Protein AF-E2B172-F1 (afdb_monomer)

pLDDT: mean 96.03, std 1.62, range [88.94, 98.31]

InterPro domains:
  IPR020946 Flavin monooxygenase-like [PF00743] (16-75)
  IPR036188 FAD/NAD(P)-binding domain superfamily [G3DSA:3.50.50.60] (1-75)
  IPR036188 FAD/NAD(P)-binding domain superfamily [SSF51905] (1-75)
  IPR050346 Flavin-containing monooxygenases-like [PTHR23023] (1-75)

Structure (mmCIF, N/CA/C/O backbone):
data_AF-E2B172-F1
#
_entry.id   AF-E2B172-F1
#
loop_
_atom_site.group_PDB
_atom_site.id
_atom_site.type_symbol
_atom_site.label_atom_id
_atom_site.label_alt_id
_atom_site.label_comp_id
_atom_site.label_asym_id
_atom_site.label_entity_id
_atom_site.label_seq_id
_atom_site.pdbx_PDB_ins_code
_atom_site.Cartn_x
_atom_site.Cartn_y
_atom_site.Cartn_z
_atom_site.occupancy
_atom_site.B_iso_or_equiv
_atom_site.auth_seq_id
_atom_site.auth_comp_id
_atom_site.auth_asym_id
_atom_site.auth_atom_id
_atom_site.pdbx_PDB_model_num
ATOM 1 N N . TRP A 1 1 ? 17.251 5.833 -23.221 1.00 93.75 1 TRP A N 1
ATOM 2 C CA . TRP A 1 1 ? 17.085 5.108 -21.947 1.00 93.75 1 TRP A CA 1
ATOM 3 C C . TRP A 1 1 ? 17.243 3.614 -22.163 1.00 93.75 1 TRP A C 1
ATOM 5 O O . TRP A 1 1 ? 16.836 3.137 -23.210 1.00 93.75 1 TRP A O 1
ATOM 15 N N . SER A 1 2 ? 17.824 2.889 -21.205 1.00 97.12 2 SER A N 1
ATOM 16 C CA . SER A 1 2 ? 17.911 1.420 -21.226 1.00 97.12 2 SER A CA 1
ATOM 17 C C . SER A 1 2 ? 17.039 0.866 -20.102 1.00 97.12 2 SER A C 1
ATOM 19 O O . SER A 1 2 ? 17.235 1.245 -18.946 1.00 97.12 2 SER A O 1
ATOM 21 N N . VAL A 1 3 ? 16.045 0.043 -20.434 1.00 97.62 3 VAL A N 1
ATOM 22 C CA . VAL A 1 3 ? 15.034 -0.466 -19.496 1.00 97.62 3 VAL A CA 1
ATOM 23 C C . VAL A 1 3 ? 15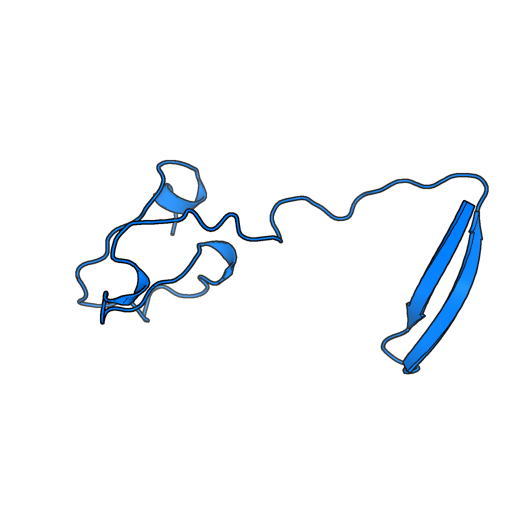.164 -1.976 -19.386 1.00 97.62 3 VAL A C 1
ATOM 25 O O . VAL A 1 3 ? 15.153 -2.676 -20.394 1.00 97.62 3 VAL A O 1
ATOM 28 N N . LYS A 1 4 ? 15.269 -2.479 -18.155 1.00 97.94 4 LYS A N 1
ATOM 29 C CA . LYS A 1 4 ? 15.346 -3.909 -17.849 1.00 97.94 4 LYS A CA 1
ATOM 30 C C . LYS A 1 4 ? 13.972 -4.415 -17.420 1.00 97.94 4 LYS A C 1
ATOM 32 O O . LYS A 1 4 ? 13.407 -3.899 -16.460 1.00 97.94 4 LYS A O 1
ATOM 37 N N . VAL A 1 5 ? 13.459 -5.431 -18.104 1.00 97.31 5 VAL A N 1
ATOM 38 C CA . VAL A 1 5 ? 12.122 -5.997 -17.883 1.00 97.31 5 VAL A CA 1
ATOM 39 C C . VAL A 1 5 ? 12.246 -7.485 -17.576 1.00 97.31 5 VAL A C 1
ATOM 41 O O . VAL A 1 5 ? 13.008 -8.195 -18.229 1.00 97.31 5 VAL A O 1
ATOM 44 N N . ARG A 1 6 ? 11.502 -7.966 -16.575 1.00 97.56 6 ARG A N 1
ATOM 45 C CA . ARG A 1 6 ? 11.337 -9.399 -16.308 1.00 97.56 6 ARG A CA 1
ATOM 46 C C . ARG A 1 6 ? 10.039 -9.883 -16.956 1.00 97.56 6 ARG A C 1
ATOM 48 O O . ARG A 1 6 ? 8.964 -9.430 -16.574 1.00 97.56 6 ARG A O 1
ATOM 55 N N . ASP A 1 7 ? 10.147 -10.810 -17.900 1.00 96.19 7 ASP A N 1
ATOM 56 C CA . ASP A 1 7 ? 9.022 -11.554 -18.467 1.00 96.19 7 ASP A CA 1
ATOM 57 C C . ASP A 1 7 ? 8.654 -12.686 -17.499 1.00 96.19 7 ASP A C 1
ATOM 59 O O . ASP A 1 7 ? 9.402 -13.649 -17.344 1.00 96.19 7 ASP A O 1
ATOM 63 N N . LEU A 1 8 ? 7.510 -12.555 -16.824 1.00 96.69 8 LEU A N 1
ATOM 64 C CA . LEU A 1 8 ? 7.048 -13.533 -15.834 1.00 96.69 8 LEU A CA 1
ATOM 65 C C . LEU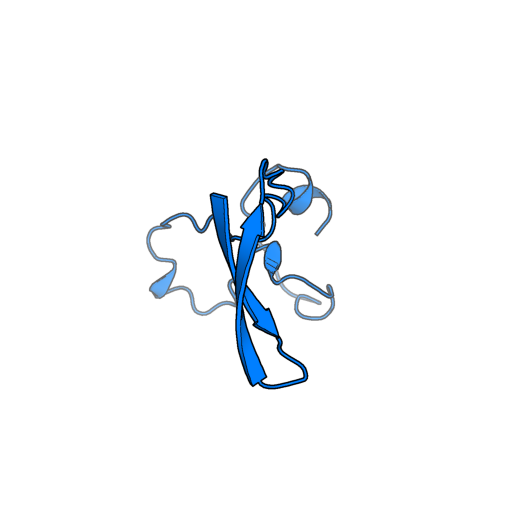 A 1 8 ? 6.530 -14.836 -16.462 1.00 96.69 8 LEU A C 1
ATOM 67 O O . LEU A 1 8 ? 6.463 -15.843 -15.766 1.00 96.69 8 LEU A O 1
ATOM 71 N N . GLN A 1 9 ? 6.157 -14.843 -17.747 1.00 96.81 9 GLN A N 1
ATOM 72 C CA . GLN A 1 9 ? 5.687 -16.058 -18.423 1.00 96.81 9 GLN A CA 1
ATOM 73 C C . GLN A 1 9 ? 6.855 -16.932 -18.871 1.00 96.81 9 GLN A C 1
ATOM 75 O O . GLN A 1 9 ? 6.773 -18.157 -18.820 1.00 96.81 9 GLN A O 1
ATOM 80 N N . ARG A 1 10 ? 7.938 -16.296 -19.323 1.00 95.56 10 ARG A N 1
ATOM 81 C CA . ARG A 1 10 ? 9.148 -16.981 -19.797 1.00 95.56 10 ARG A CA 1
ATOM 82 C C . ARG A 1 10 ? 10.241 -17.103 -18.734 1.00 95.56 10 ARG A C 1
ATOM 84 O O . ARG A 1 10 ? 11.280 -17.683 -19.026 1.00 95.56 10 ARG A O 1
ATOM 91 N N . ASP A 1 11 ? 10.017 -16.524 -17.553 1.00 95.50 11 ASP A N 1
ATOM 92 C CA . ASP A 1 11 ? 10.998 -16.346 -16.472 1.00 95.50 11 ASP A CA 1
ATOM 93 C C . ASP A 1 11 ? 12.358 -15.836 -16.980 1.00 95.50 11 ASP A C 1
ATOM 95 O O . ASP A 1 11 ? 13.434 -16.327 -16.644 1.00 95.50 11 ASP A O 1
ATOM 99 N N . ALA A 1 12 ? 12.297 -14.843 -17.865 1.00 96.50 12 ALA A N 1
ATOM 100 C CA . ALA A 1 12 ? 13.456 -14.289 -18.546 1.00 96.50 12 ALA A CA 1
ATOM 101 C C . ALA A 1 12 ? 13.588 -12.799 -18.243 1.00 96.50 12 ALA A C 1
ATOM 103 O O . ALA A 1 12 ? 12.619 -12.116 -17.913 1.00 96.50 12 ALA A O 1
ATOM 104 N N . VAL A 1 13 ? 14.802 -12.270 -18.374 1.00 97.75 13 VAL A N 1
ATOM 105 C CA . VAL A 1 13 ? 15.066 -10.845 -18.184 1.00 97.75 13 VAL A CA 1
ATOM 106 C C . VAL A 1 13 ? 15.685 -10.274 -19.448 1.00 97.75 13 VAL A C 1
ATOM 108 O O . VAL A 1 13 ? 16.726 -10.749 -19.897 1.00 97.75 13 VAL A O 1
ATOM 111 N N . VAL A 1 14 ? 15.047 -9.246 -19.997 1.00 96.88 14 VAL A N 1
ATOM 112 C CA . VAL A 1 14 ? 15.466 -8.559 -21.221 1.00 96.88 14 VAL A CA 1
ATOM 113 C C . VAL A 1 14 ? 15.796 -7.102 -20.924 1.00 96.88 14 VAL A C 1
ATOM 115 O O . VAL A 1 14 ? 15.310 -6.531 -19.946 1.00 96.88 14 VAL A O 1
ATOM 118 N N . THR A 1 15 ? 16.634 -6.506 -21.765 1.00 97.94 15 THR A N 1
ATOM 119 C CA . THR A 1 15 ? 16.994 -5.090 -21.684 1.00 97.94 15 THR A CA 1
ATOM 120 C C . THR A 1 15 ? 16.771 -4.456 -23.047 1.00 97.94 15 THR A C 1
ATOM 122 O O . THR A 1 15 ? 17.316 -4.942 -24.036 1.00 97.94 15 THR A O 1
ATOM 125 N N . GLU A 1 16 ? 16.006 -3.370 -23.095 1.00 97.25 16 GLU A N 1
ATOM 126 C CA . GLU A 1 16 ? 15.617 -2.697 -24.336 1.00 97.25 16 GLU A CA 1
ATOM 127 C C . GLU A 1 16 ? 15.912 -1.191 -24.281 1.00 97.25 16 GLU A C 1
ATOM 129 O O . GLU A 1 16 ? 15.871 -0.563 -23.218 1.00 97.25 16 GLU A O 1
ATOM 134 N N . GLY A 1 17 ? 16.257 -0.614 -25.436 1.00 98.12 17 GLY A N 1
ATOM 135 C CA . GLY A 1 17 ? 16.573 0.806 -25.590 1.00 98.12 17 GLY A CA 1
ATOM 136 C C . GLY A 1 17 ? 15.371 1.615 -26.080 1.00 98.12 17 GLY A C 1
ATOM 137 O O . GLY A 1 17 ? 14.706 1.206 -27.024 1.00 98.12 17 GLY A O 1
ATOM 138 N N . PHE A 1 18 ? 15.129 2.780 -25.476 1.00 97.81 18 PHE A N 1
ATOM 139 C CA . PHE A 1 18 ? 14.030 3.691 -25.825 1.00 97.81 18 PHE A CA 1
ATOM 140 C C . PHE A 1 18 ? 14.495 5.147 -25.878 1.00 97.81 18 PHE A C 1
ATOM 142 O O . PHE A 1 18 ? 15.297 5.570 -25.040 1.00 97.81 18 PHE A O 1
ATOM 149 N N . ASP A 1 19 ? 13.942 5.945 -26.789 1.00 98.31 19 ASP A N 1
ATOM 150 C CA . ASP A 1 19 ? 14.255 7.378 -26.894 1.00 98.31 19 ASP A CA 1
ATOM 151 C C . ASP A 1 19 ? 13.658 8.193 -25.734 1.00 98.31 19 ASP A C 1
ATOM 153 O O . ASP A 1 19 ? 14.275 9.136 -25.240 1.00 98.31 19 ASP A O 1
ATOM 157 N N . ALA A 1 20 ? 12.495 7.779 -25.225 1.00 97.88 20 ALA A N 1
ATOM 158 C CA . ALA A 1 20 ? 11.799 8.413 -24.108 1.00 97.88 20 ALA A CA 1
ATOM 159 C C . ALA A 1 20 ? 11.133 7.374 -23.190 1.00 97.88 20 ALA A C 1
ATOM 161 O O . ALA A 1 20 ? 10.875 6.244 -23.6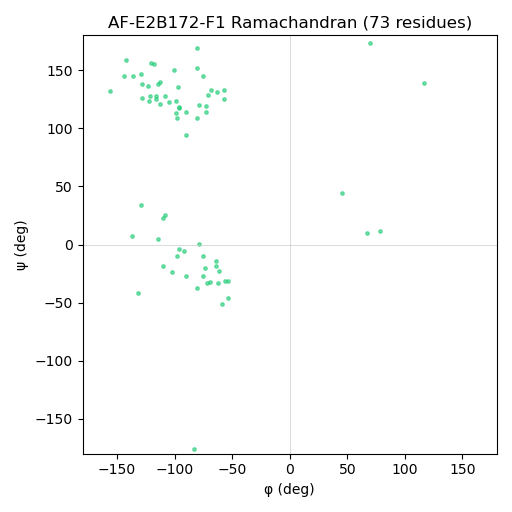02 1.00 97.88 20 ALA A O 1
ATOM 162 N N . ILE A 1 21 ? 10.847 7.767 -21.944 1.00 97.50 21 ILE A N 1
ATOM 163 C CA . ILE A 1 21 ? 10.117 6.962 -20.953 1.00 97.50 21 ILE A CA 1
ATOM 164 C C . ILE A 1 21 ? 8.972 7.795 -20.376 1.00 97.50 21 ILE A C 1
ATOM 166 O O . ILE A 1 21 ? 9.163 8.962 -20.038 1.00 97.50 21 ILE A O 1
ATOM 170 N N . MET A 1 22 ? 7.807 7.168 -20.201 1.00 97.69 22 MET A N 1
ATOM 171 C CA . MET A 1 22 ? 6.692 7.690 -19.411 1.00 97.69 22 MET A CA 1
ATOM 172 C C . MET A 1 22 ? 6.450 6.760 -18.216 1.00 97.69 22 MET A C 1
ATOM 174 O O . MET A 1 22 ? 6.284 5.555 -18.392 1.00 97.69 22 MET A O 1
ATOM 178 N N . VAL A 1 23 ? 6.451 7.309 -17.000 1.00 97.06 23 VAL A N 1
ATOM 179 C CA . VAL A 1 23 ? 6.281 6.537 -15.761 1.00 97.06 23 VAL A CA 1
ATOM 180 C C . VAL A 1 23 ? 4.830 6.642 -15.292 1.00 97.06 23 VAL A C 1
ATOM 182 O O . VAL A 1 23 ? 4.384 7.716 -14.898 1.00 97.06 23 VAL A O 1
ATOM 185 N N . CYS A 1 24 ? 4.105 5.520 -15.335 1.00 97.12 24 CYS A N 1
ATOM 186 C CA . CYS A 1 24 ? 2.674 5.425 -15.009 1.00 97.12 24 CYS A CA 1
ATOM 187 C C . CYS A 1 24 ? 2.369 4.293 -14.006 1.00 97.12 24 CYS A C 1
ATOM 189 O O . CYS A 1 24 ? 1.335 3.639 -14.100 1.00 97.12 24 CYS A O 1
ATOM 191 N N . ASN A 1 25 ? 3.272 4.010 -13.065 1.00 95.75 25 ASN A N 1
ATOM 192 C CA . ASN A 1 25 ? 3.176 2.869 -12.140 1.00 95.75 25 ASN A CA 1
ATOM 193 C C . ASN A 1 25 ? 2.214 3.077 -10.951 1.00 95.75 25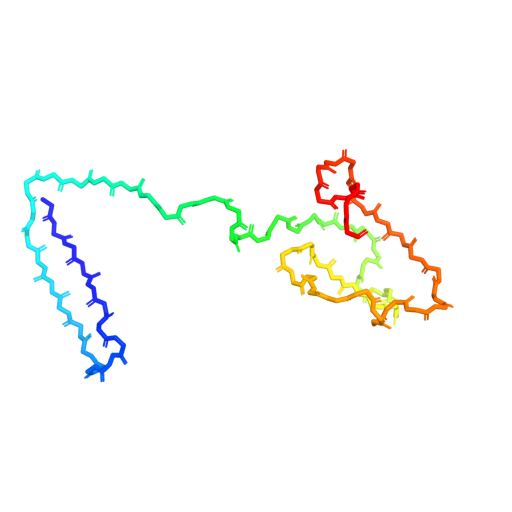 ASN A C 1
ATOM 195 O O . ASN A 1 25 ? 2.065 2.178 -10.125 1.00 95.75 25 ASN A O 1
ATOM 199 N N . GLY A 1 26 ? 1.556 4.237 -10.866 1.00 96.56 26 GLY A N 1
ATOM 200 C CA . GLY A 1 26 ? 0.680 4.597 -9.750 1.00 96.56 26 GLY A CA 1
ATOM 201 C C . GLY A 1 26 ? 1.439 4.858 -8.442 1.00 96.56 26 GLY A C 1
ATOM 202 O O . GLY A 1 26 ? 2.648 4.666 -8.353 1.00 96.56 26 GLY A O 1
ATOM 203 N N . HIS A 1 27 ? 0.719 5.324 -7.419 1.00 95.75 27 HIS A N 1
ATOM 204 C CA . HIS A 1 27 ? 1.300 5.736 -6.128 1.00 95.75 27 HIS A CA 1
ATOM 205 C C . HIS A 1 27 ? 0.514 5.256 -4.896 1.00 95.75 27 HIS A C 1
ATOM 207 O O . HIS A 1 27 ? 0.842 5.636 -3.779 1.00 95.75 27 HIS A O 1
ATOM 213 N N . TYR A 1 28 ? -0.510 4.412 -5.077 1.00 95.44 28 TYR A N 1
ATOM 214 C CA . TYR A 1 28 ? -1.341 3.860 -3.989 1.00 95.44 28 TYR A CA 1
ATOM 215 C C . TYR A 1 28 ? -1.122 2.357 -3.741 1.00 95.44 28 TYR A C 1
ATOM 217 O O . TYR A 1 28 ? -1.999 1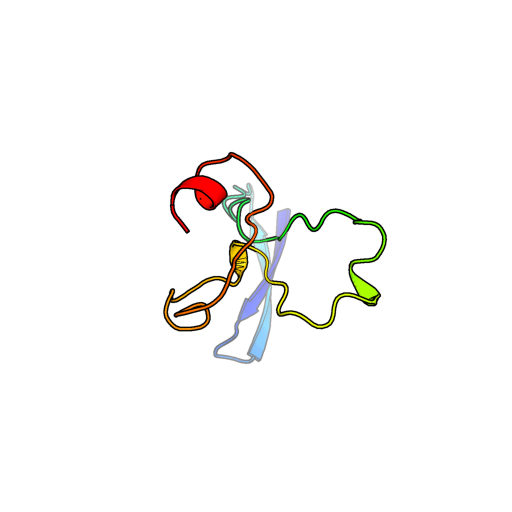.671 -3.216 1.00 95.44 28 TYR A O 1
ATOM 225 N N . PHE A 1 29 ? 0.037 1.825 -4.135 1.00 93.88 29 PHE A N 1
ATOM 226 C CA . PHE A 1 29 ? 0.370 0.409 -3.950 1.00 93.88 29 PHE A CA 1
ATOM 227 C C . PHE A 1 29 ? 1.326 0.154 -2.779 1.00 93.88 29 PHE A C 1
ATOM 229 O O . PHE A 1 29 ? 1.338 -0.951 -2.258 1.00 93.88 29 PHE A O 1
ATOM 236 N N . GLU A 1 30 ? 2.117 1.143 -2.359 1.00 95.94 30 GLU A N 1
ATOM 237 C CA . GLU A 1 30 ? 3.039 1.007 -1.231 1.00 95.94 30 GLU A CA 1
ATOM 238 C C . GLU A 1 30 ? 2.376 1.558 0.046 1.00 95.94 30 GLU A C 1
ATOM 240 O O . GLU A 1 30 ? 2.012 2.738 0.085 1.00 95.94 30 GLU A O 1
ATOM 245 N N . PRO A 1 31 ? 2.151 0.726 1.080 1.00 96.38 31 PRO A N 1
ATOM 246 C CA . PRO A 1 31 ? 1.571 1.173 2.342 1.00 96.38 31 PRO A CA 1
ATOM 247 C C . PRO A 1 31 ? 2.453 2.194 3.069 1.00 96.38 31 PRO A C 1
ATOM 249 O O . PRO A 1 31 ? 3.628 1.941 3.318 1.00 96.38 31 PRO A O 1
ATOM 252 N N . SER A 1 32 ? 1.866 3.307 3.512 1.00 95.19 32 SER A N 1
ATOM 253 C CA . SER A 1 32 ? 2.521 4.224 4.451 1.00 95.19 32 SER A CA 1
ATOM 254 C C . SER A 1 32 ? 2.179 3.797 5.877 1.00 95.19 32 SER A C 1
ATOM 256 O O . SER A 1 32 ? 1.133 4.183 6.401 1.00 95.19 32 SER A O 1
ATOM 258 N N . ILE A 1 33 ? 3.045 2.998 6.502 1.00 94.44 33 ILE A N 1
ATOM 259 C CA . ILE A 1 33 ? 2.845 2.504 7.871 1.00 94.44 33 ILE A CA 1
ATOM 260 C C . ILE A 1 33 ? 3.466 3.488 8.874 1.00 94.44 33 ILE A C 1
ATOM 262 O O . ILE A 1 33 ? 4.685 3.655 8.872 1.00 94.44 33 ILE A O 1
ATOM 266 N N . PRO A 1 34 ? 2.667 4.167 9.716 1.00 93.06 34 PRO A N 1
ATOM 267 C CA . PRO A 1 34 ? 3.209 5.018 10.766 1.00 93.06 34 PRO A CA 1
ATOM 268 C C . PRO A 1 34 ? 3.755 4.180 11.928 1.00 93.06 34 PRO A C 1
ATOM 270 O O . PRO A 1 34 ? 3.161 3.174 12.314 1.00 93.06 34 PRO A O 1
ATOM 273 N N . GLU A 1 35 ? 4.834 4.655 12.543 1.00 93.06 35 GLU A N 1
ATOM 274 C CA . GLU A 1 35 ? 5.304 4.136 13.828 1.00 93.06 35 GLU A CA 1
ATOM 275 C C . GLU A 1 35 ? 4.364 4.598 14.944 1.00 93.06 35 GLU A C 1
ATOM 277 O O . GLU A 1 35 ? 4.190 5.798 15.180 1.00 93.06 35 GLU A O 1
ATOM 282 N N . ILE A 1 36 ? 3.744 3.641 15.633 1.00 93.19 36 ILE A N 1
ATOM 283 C CA . ILE A 1 36 ? 2.833 3.897 16.750 1.00 93.19 36 ILE A CA 1
ATOM 284 C C . ILE A 1 36 ? 3.387 3.195 17.983 1.00 93.19 36 ILE A C 1
ATOM 286 O O . ILE A 1 36 ? 3.663 1.994 17.966 1.00 93.19 36 ILE A O 1
ATOM 290 N N . SER A 1 37 ? 3.532 3.938 19.077 1.00 95.75 37 SER A N 1
ATOM 291 C CA . SER A 1 37 ? 3.979 3.376 20.350 1.00 95.75 37 SER A CA 1
ATOM 292 C C . SER A 1 37 ? 3.054 2.247 20.806 1.00 95.75 37 SER A C 1
ATOM 294 O O . SER A 1 37 ? 1.847 2.445 20.944 1.00 95.75 37 SER A O 1
ATOM 296 N N . GLY A 1 38 ? 3.634 1.077 21.070 1.00 93.62 38 GLY A N 1
ATOM 297 C CA . GLY A 1 38 ? 2.907 -0.102 21.537 1.00 93.62 38 GLY A CA 1
ATOM 298 C C . GLY A 1 38 ? 2.154 -0.873 20.448 1.00 93.62 38 GLY A C 1
ATOM 299 O O . GLY A 1 38 ? 1.347 -1.741 20.784 1.00 93.62 38 GLY A O 1
ATOM 300 N N . HIS A 1 39 ? 2.391 -0.587 19.161 1.00 91.94 39 HIS A N 1
ATOM 301 C CA . HIS A 1 39 ? 1.816 -1.382 18.069 1.00 91.94 39 HIS A CA 1
ATOM 302 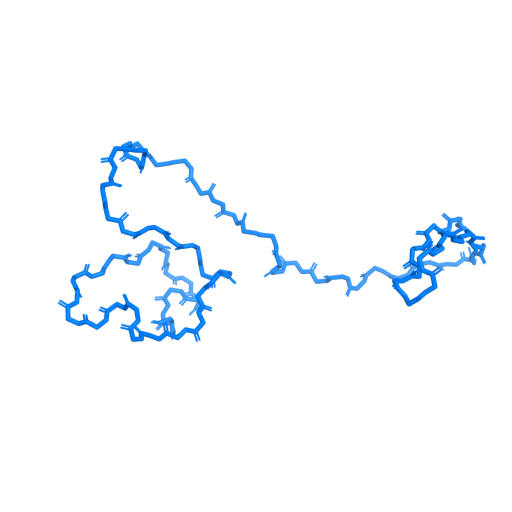C C . HIS A 1 39 ? 2.301 -2.841 18.105 1.00 91.94 39 HIS A C 1
ATOM 304 O O . HIS A 1 39 ? 1.552 -3.759 17.792 1.00 91.94 39 HIS A O 1
ATOM 310 N N . ASP A 1 40 ? 3.534 -3.070 18.539 1.00 93.50 40 ASP A N 1
ATOM 311 C CA . ASP A 1 40 ? 4.186 -4.374 18.646 1.00 93.50 40 ASP A CA 1
ATOM 312 C C . ASP A 1 40 ? 3.593 -5.262 19.752 1.00 93.50 40 ASP A C 1
ATOM 314 O O . ASP A 1 40 ? 3.534 -6.483 19.606 1.00 93.50 40 ASP A O 1
ATOM 318 N N . ILE A 1 41 ? 3.106 -4.658 20.839 1.00 96.44 41 ILE A N 1
ATOM 319 C CA . ILE A 1 41 ? 2.487 -5.374 21.968 1.00 96.44 41 ILE A CA 1
ATOM 320 C C . ILE A 1 41 ? 0.966 -5.527 21.830 1.00 96.44 41 ILE A C 1
ATOM 322 O O . ILE A 1 41 ? 0.326 -6.184 22.656 1.00 96.44 41 ILE A O 1
ATOM 326 N N . PHE A 1 42 ? 0.356 -4.917 20.811 1.00 95.44 42 PHE A N 1
ATOM 327 C CA . PHE A 1 42 ? -1.079 -5.025 20.582 1.00 95.44 42 PHE A CA 1
ATOM 328 C C . PHE A 1 42 ? -1.441 -6.420 20.055 1.00 95.44 42 PHE A C 1
ATOM 330 O O . PHE A 1 42 ? -1.110 -6.792 18.933 1.00 95.44 42 PHE A O 1
ATOM 337 N N . ALA A 1 43 ? -2.180 -7.187 20.860 1.00 95.44 43 ALA A N 1
ATOM 338 C CA . ALA A 1 43 ? -2.563 -8.566 20.539 1.00 95.44 43 ALA A CA 1
ATOM 339 C C . ALA A 1 43 ? -3.690 -8.691 19.491 1.00 95.44 43 ALA A C 1
ATOM 341 O O . ALA A 1 43 ? -4.010 -9.796 19.050 1.00 95.44 43 ALA A O 1
ATOM 342 N N . GLY A 1 44 ? -4.339 -7.582 19.125 1.00 94.50 44 GLY A N 1
ATOM 343 C CA . GLY A 1 44 ? -5.393 -7.573 18.115 1.00 94.50 44 GLY A CA 1
ATOM 344 C C . GLY A 1 44 ? -4.846 -7.563 16.686 1.00 94.50 44 GLY A C 1
ATOM 345 O O . GLY A 1 44 ? -3.663 -7.340 16.433 1.00 94.50 44 GLY A O 1
ATOM 346 N N . LYS A 1 45 ? -5.737 -7.783 15.715 1.00 94.19 45 LYS A N 1
ATOM 347 C CA . LYS A 1 45 ? -5.374 -7.732 14.295 1.00 94.19 45 LYS A CA 1
ATOM 348 C C . LYS A 1 45 ? -5.090 -6.290 13.868 1.00 94.19 45 LYS A C 1
ATOM 350 O O . LYS A 1 45 ? -5.936 -5.421 14.054 1.00 94.19 45 LYS A O 1
ATOM 355 N N . GLN A 1 46 ? -3.939 -6.081 13.238 1.00 95.00 46 GLN A N 1
ATOM 356 C CA . GLN A 1 46 ? -3.540 -4.824 12.605 1.00 95.00 46 GLN A CA 1
ATOM 357 C C . GLN A 1 46 ? -3.467 -5.036 11.091 1.00 95.00 46 GLN A C 1
ATOM 359 O O . GLN A 1 46 ? -3.063 -6.105 10.631 1.00 95.00 46 GLN A O 1
ATOM 364 N N . MET A 1 47 ? -3.929 -4.057 10.314 1.00 95.56 47 MET A N 1
ATOM 365 C CA . MET A 1 47 ? -4.031 -4.152 8.857 1.00 95.56 47 MET A CA 1
ATOM 366 C C . MET A 1 47 ? -4.008 -2.751 8.248 1.00 95.56 47 MET A C 1
ATOM 368 O O . MET A 1 47 ? -4.754 -1.878 8.690 1.00 95.56 47 MET A O 1
ATOM 372 N N . HIS A 1 48 ? -3.185 -2.537 7.221 1.00 97.19 48 HIS A N 1
ATOM 373 C CA . HIS A 1 48 ? -3.251 -1.315 6.423 1.00 97.19 48 HIS A CA 1
ATOM 374 C C . HIS A 1 48 ? -4.385 -1.413 5.395 1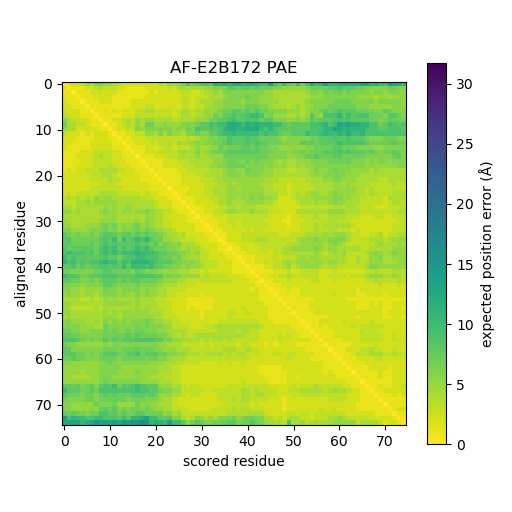.00 97.19 48 HIS A C 1
ATOM 376 O O . HIS A 1 48 ? -4.703 -2.495 4.905 1.00 97.19 48 HIS A O 1
ATOM 382 N N . SER A 1 49 ? -4.958 -0.273 5.004 1.00 97.38 49 SER A N 1
ATOM 383 C CA . SER A 1 49 ? -6.032 -0.213 3.997 1.00 97.38 49 SER A CA 1
ATOM 384 C C . SER A 1 49 ? -5.682 -0.905 2.671 1.00 97.38 49 SER A C 1
ATOM 386 O O . SER A 1 49 ? -6.548 -1.491 2.030 1.00 97.38 49 SER A O 1
ATOM 388 N N . HIS A 1 50 ? -4.399 -0.902 2.298 1.00 97.25 50 HIS A N 1
ATOM 389 C CA . HIS A 1 50 ? -3.868 -1.617 1.132 1.00 97.25 50 HIS A CA 1
ATOM 390 C C . HIS A 1 50 ? -4.175 -3.124 1.145 1.00 97.25 50 HIS A C 1
ATOM 392 O O . HIS A 1 50 ? -4.376 -3.705 0.079 1.00 97.25 50 HIS A O 1
ATOM 398 N N . ASP A 1 51 ? -4.261 -3.750 2.321 1.00 96.69 51 ASP A N 1
ATOM 399 C CA . ASP A 1 51 ? -4.493 -5.191 2.487 1.00 96.69 51 ASP A CA 1
ATOM 400 C C . ASP A 1 51 ? -5.960 -5.540 2.775 1.00 96.69 51 ASP A C 1
ATOM 402 O O . ASP A 1 51 ? -6.339 -6.712 2.751 1.00 96.69 51 ASP A O 1
ATOM 406 N N . TYR A 1 52 ? -6.806 -4.540 3.037 1.00 96.62 52 TYR A N 1
ATOM 407 C CA . TYR A 1 52 ? -8.225 -4.751 3.301 1.00 96.62 52 TYR A CA 1
ATOM 408 C C . TYR A 1 52 ? -8.962 -5.228 2.045 1.00 96.62 52 TYR A C 1
ATOM 410 O O . TYR A 1 52 ? -8.789 -4.674 0.958 1.00 96.62 52 TYR A O 1
ATOM 418 N N . ARG A 1 53 ? -9.781 -6.276 2.173 1.00 96.50 53 ARG A N 1
ATOM 419 C CA . ARG A 1 53 ? -10.498 -6.877 1.033 1.00 96.50 53 ARG A CA 1
ATOM 420 C C . ARG A 1 53 ? -11.978 -7.099 1.296 1.00 96.50 53 ARG A C 1
ATOM 422 O O . ARG A 1 53 ? -12.770 -6.870 0.390 1.00 96.50 53 ARG A O 1
ATOM 429 N N . ILE A 1 54 ? -12.324 -7.573 2.490 1.00 96.75 54 ILE A N 1
ATOM 430 C CA . ILE A 1 54 ? -13.688 -7.956 2.857 1.00 96.75 54 ILE A CA 1
ATOM 431 C C . ILE A 1 54 ? -13.950 -7.595 4.335 1.00 96.75 54 ILE A C 1
ATOM 433 O O . ILE A 1 54 ? -13.012 -7.699 5.139 1.00 96.75 54 ILE A O 1
ATOM 437 N N . PRO A 1 55 ? -15.172 -7.173 4.706 1.00 96.06 55 PRO A N 1
ATOM 438 C CA . PRO A 1 55 ? -15.494 -6.714 6.060 1.00 96.06 55 PRO A CA 1
ATOM 439 C C . PRO A 1 55 ? -15.623 -7.841 7.093 1.00 96.06 55 PRO A C 1
ATOM 441 O O . PRO A 1 55 ? -15.332 -7.619 8.267 1.00 96.06 55 PRO A O 1
ATOM 444 N N . GLU A 1 56 ? -15.979 -9.061 6.682 1.00 97.00 56 GLU A N 1
ATOM 445 C CA . GLU A 1 56 ? -16.410 -10.157 7.569 1.00 97.00 56 GLU A CA 1
ATOM 446 C C . GLU A 1 56 ? -15.320 -10.581 8.566 1.00 97.00 56 GLU A C 1
ATOM 448 O O . GLU A 1 56 ? -15.587 -11.111 9.645 1.00 97.00 56 GLU A O 1
ATOM 453 N N . ILE A 1 57 ? -14.051 -10.302 8.250 1.00 95.31 57 ILE A N 1
ATOM 454 C CA . ILE A 1 57 ? -12.920 -10.541 9.158 1.00 95.31 57 ILE A CA 1
ATOM 455 C C . ILE A 1 57 ? -12.981 -9.679 10.436 1.00 95.31 57 ILE A C 1
ATOM 457 O O . ILE A 1 57 ? -12.239 -9.954 11.393 1.00 95.31 57 ILE A O 1
ATOM 461 N N . PHE A 1 58 ? -13.829 -8.648 10.452 1.00 96.12 58 PHE A N 1
ATOM 462 C CA . PHE A 1 58 ? -14.059 -7.724 11.559 1.00 96.12 58 PHE A CA 1
ATOM 463 C C . PHE A 1 58 ? -15.474 -7.801 12.155 1.00 96.12 58 PHE A C 1
ATOM 465 O O . PHE A 1 58 ? -15.766 -7.055 13.090 1.00 96.12 58 PHE A O 1
ATOM 472 N N . ASP A 1 59 ? -16.319 -8.729 11.701 1.00 96.94 59 ASP A N 1
ATOM 473 C CA . ASP A 1 59 ? -17.684 -8.872 12.212 1.00 96.94 59 ASP A CA 1
ATOM 474 C C . ASP A 1 59 ? -17.715 -9.103 13.727 1.00 96.94 59 ASP A C 1
ATOM 476 O O . ASP A 1 59 ? -16.969 -9.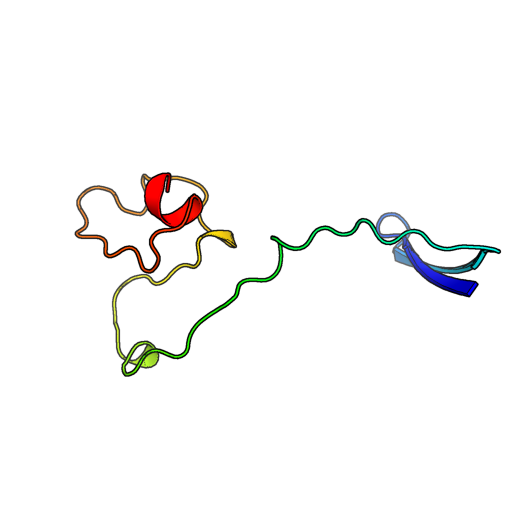915 14.284 1.00 96.94 59 ASP A O 1
ATOM 480 N N . GLY A 1 60 ? -18.589 -8.356 14.408 1.00 97.19 60 GLY A N 1
ATOM 481 C CA . GLY A 1 60 ? -18.752 -8.421 15.862 1.00 97.19 60 GLY A CA 1
ATOM 482 C C . GLY A 1 60 ? -17.552 -7.910 16.668 1.00 97.19 60 GLY A C 1
ATOM 483 O O . GLY A 1 60 ? -17.524 -8.099 17.885 1.00 97.19 60 GLY A O 1
ATOM 484 N N . LYS A 1 61 ? -16.559 -7.277 16.029 1.00 97.12 61 LYS A N 1
ATOM 485 C CA . LYS A 1 61 ? -15.383 -6.710 16.702 1.00 97.12 61 LYS A CA 1
ATOM 486 C C . LYS A 1 61 ? -15.526 -5.206 16.887 1.00 97.12 61 LYS A C 1
ATOM 488 O O . LYS A 1 61 ? -16.101 -4.507 16.060 1.00 97.12 61 LYS A O 1
ATOM 493 N N . THR A 1 62 ? -14.909 -4.693 17.945 1.00 97.44 62 THR A N 1
ATOM 494 C CA . THR A 1 62 ? -14.629 -3.259 18.061 1.00 97.44 62 THR A CA 1
ATOM 495 C C . THR A 1 62 ? -13.404 -2.937 17.210 1.00 97.44 62 THR A C 1
ATOM 497 O O . THR A 1 62 ? -12.330 -3.493 17.446 1.00 97.44 62 THR A O 1
ATOM 500 N N . VAL A 1 63 ? -13.561 -2.052 16.225 1.00 96.81 63 VAL A N 1
ATOM 501 C CA . VAL A 1 63 ? -12.506 -1.678 15.271 1.00 96.81 63 VAL A CA 1
ATOM 502 C C . VAL A 1 63 ? -12.124 -0.214 15.459 1.00 96.81 63 VAL A C 1
ATOM 504 O O . VAL A 1 63 ? -12.988 0.645 15.619 1.00 96.81 63 VAL A O 1
ATOM 507 N N . VAL A 1 64 ? -10.822 0.066 15.415 1.00 95.88 64 VAL A N 1
ATOM 508 C CA . VAL A 1 64 ? -10.277 1.425 15.348 1.00 95.88 64 VAL A CA 1
ATOM 509 C C . VAL A 1 64 ? -9.706 1.639 13.953 1.00 95.88 64 VAL A C 1
ATOM 511 O O . VAL A 1 64 ? -8.884 0.848 13.494 1.00 95.88 64 VAL A O 1
ATOM 514 N N . VAL A 1 65 ? -10.127 2.719 13.298 1.00 96.56 65 VAL A N 1
ATOM 515 C CA . VAL A 1 65 ? -9.606 3.133 11.992 1.00 96.56 65 VAL A CA 1
ATOM 516 C C . VAL A 1 65 ? -8.680 4.327 12.190 1.00 96.56 65 VAL A C 1
ATOM 518 O O . VAL A 1 65 ? -9.071 5.349 12.753 1.00 96.56 65 VAL A O 1
ATOM 521 N N . LEU A 1 66 ? -7.435 4.188 11.741 1.00 95.62 66 LEU A N 1
ATOM 522 C CA . LEU A 1 66 ? -6.420 5.233 11.826 1.00 95.62 66 LEU A CA 1
ATOM 523 C C . LEU A 1 66 ? -6.339 5.979 10.490 1.00 95.62 66 LEU A C 1
ATOM 525 O O . LEU A 1 66 ? -5.851 5.443 9.497 1.00 95.62 66 LEU A O 1
ATOM 529 N N . GLY A 1 67 ? -6.810 7.227 10.485 1.00 95.81 67 GLY A N 1
ATOM 530 C CA . GLY A 1 67 ? -6.809 8.114 9.320 1.00 95.81 67 GLY A CA 1
ATOM 531 C C . GLY A 1 67 ? -8.217 8.503 8.864 1.00 95.81 67 GLY A C 1
ATOM 532 O O . GLY A 1 67 ? -9.117 7.676 8.811 1.00 95.81 67 GLY A O 1
ATOM 533 N N . ALA A 1 68 ? -8.390 9.777 8.503 1.00 96.25 68 ALA A N 1
ATOM 534 C CA . ALA A 1 68 ? -9.673 10.368 8.095 1.00 96.25 68 ALA A CA 1
ATOM 535 C C . ALA A 1 68 ? -9.742 10.676 6.583 1.00 96.25 68 ALA A C 1
ATOM 537 O O . ALA A 1 68 ? -10.440 11.589 6.150 1.00 96.25 68 ALA A O 1
ATOM 538 N N . GLY A 1 69 ? -8.955 9.958 5.778 1.00 95.88 69 GLY A N 1
ATOM 539 C CA . GLY A 1 69 ? -8.997 10.049 4.317 1.00 95.88 69 GLY A CA 1
ATOM 540 C C . GLY A 1 69 ? -10.102 9.178 3.699 1.00 95.88 69 GLY A C 1
ATOM 541 O O . GLY A 1 69 ? -10.842 8.511 4.428 1.00 95.88 69 GLY A O 1
ATOM 542 N N . PRO A 1 70 ? -10.182 9.112 2.355 1.00 97.06 70 PRO A N 1
ATOM 543 C CA . PRO A 1 70 ? -11.185 8.311 1.651 1.00 97.06 70 PRO A CA 1
ATOM 544 C C . PRO A 1 70 ? -11.199 6.845 2.088 1.00 97.06 70 PRO A C 1
ATOM 546 O O . PRO A 1 70 ? -12.260 6.318 2.402 1.00 97.06 70 PRO A O 1
ATOM 549 N N . SER A 1 71 ? -10.023 6.214 2.199 1.00 97.00 71 SER A N 1
ATOM 550 C CA . SER A 1 71 ? -9.920 4.828 2.660 1.00 97.00 71 SER A CA 1
ATOM 551 C C . SER A 1 71 ? -10.505 4.670 4.066 1.00 97.00 71 SER A C 1
ATOM 553 O O . SER A 1 71 ? -11.395 3.861 4.262 1.00 97.00 71 SER A O 1
ATOM 555 N N . GLY A 1 72 ? -10.104 5.502 5.031 1.00 96.50 72 GLY A N 1
ATOM 556 C CA . GLY A 1 72 ? -10.624 5.409 6.402 1.00 96.50 72 GLY A CA 1
ATOM 557 C C . GLY A 1 72 ? -12.127 5.692 6.542 1.00 96.50 72 GLY A C 1
ATOM 558 O O . GLY A 1 72 ? -12.725 5.300 7.535 1.00 96.50 72 GLY A O 1
ATOM 559 N N . THR A 1 73 ? -12.741 6.349 5.555 1.00 94.94 73 THR A N 1
ATOM 560 C CA . THR A 1 73 ? -14.183 6.648 5.551 1.00 94.94 73 THR A CA 1
ATOM 561 C C . THR A 1 73 ? -15.013 5.539 4.896 1.00 94.94 73 THR A C 1
ATOM 563 O O . THR A 1 73 ? -16.197 5.416 5.191 1.00 94.94 73 THR A O 1
ATOM 566 N N . HIS A 1 74 ? -14.425 4.773 3.972 1.00 93.25 74 HIS A N 1
ATOM 567 C CA . HIS A 1 74 ? -15.140 3.798 3.137 1.00 93.25 74 HIS A CA 1
ATOM 568 C C . HIS A 1 74 ? -14.838 2.327 3.455 1.00 93.25 74 HIS A C 1
ATOM 570 O O . HIS A 1 74 ? -15.584 1.472 2.979 1.00 93.25 74 HIS A O 1
ATOM 576 N N . ILE A 1 75 ? -13.738 2.029 4.155 1.00 88.94 75 ILE A N 1
ATOM 577 C CA . ILE A 1 75 ? -13.384 0.661 4.582 1.00 88.94 75 ILE A CA 1
ATOM 578 C C . ILE A 1 75 ? -14.464 0.082 5.495 1.00 88.94 75 ILE A C 1
ATOM 580 O O . ILE A 1 75 ? -14.943 0.824 6.380 1.00 88.94 75 ILE A O 1
#

Mean predicted aligned error: 4.09 Å

Secondary structure (DSSP, 8-state):
-EEEEEETTTTEEEEEE-S-------SSSS------TTTTT--S----GGG---GGGGTTS-------SHHHHH-

Radius of gyration: 19.54 Å; Cα contacts (8 Å, |Δi|>4): 45; chains: 1; bounding box: 37×27×49 Å

Foldseek 3Di:
DKDWDQDPVVRDIDIDDDPDDDDDPDDPQDDDDDDDPCPVVDPDDDDTLNPDDDCVVQPPHDDDQDDDDPSSVPD

Nearest PDB structures (foldseek):
  8esw-assembly1_S3  TM=3.556E-01  e=2.757E+00  Drosophila melanogaster
  6rfq-as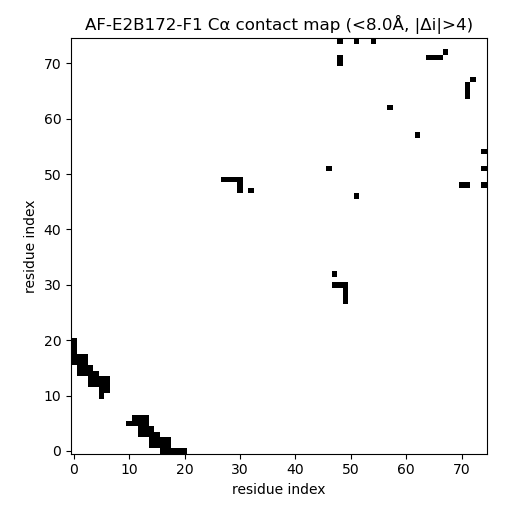sembly1_G  TM=3.296E-01  e=2.570E+00  Yarrowia lipolytica
  5xtb-assembly1_P  TM=3.372E-01  e=3.404E+00  Homo sapiens

Organism: Camponotus floridanus (NCBI:txid104421)

Sequence (75 aa):
WSVKVRDLQRDAVVTEGFDAIMVCNGHYFEPSIPEISGHDIFAGKQMHSHDYRIPEIFDGKTVVVLGAGPSGTHI

Solvent-accessible surface area (backbone atoms only — not comparable to full-atom values): 5573 Å² total; per-residue (Å²): 87,79,48,78,46,76,44,81,88,75,75,40,79,49,74,50,80,39,95,74,86,82,92,82,87,77,81,84,83,72,80,87,80,78,93,55,94,64,60,89,75,49,89,66,92,81,79,57,77,84,75,63,86,70,71,76,90,49,65,97,55,93,81,86,75,89,58,91,50,72,63,55,72,70,110